Protein AF-A0A292S6M0-F1 (afdb_monomer_lite)

Structure (mmCIF, N/CA/C/O backbone):
data_AF-A0A292S6M0-F1
#
_entry.id   AF-A0A292S6M0-F1
#
loop_
_atom_site.group_PDB
_atom_site.id
_atom_site.type_symbol
_atom_site.label_atom_id
_atom_site.label_alt_id
_atom_site.label_comp_id
_atom_site.label_asym_id
_atom_site.label_entity_id
_atom_site.label_seq_id
_atom_site.pdbx_PDB_ins_code
_atom_site.Cartn_x
_atom_site.Cartn_y
_atom_site.Cartn_z
_atom_site.occupancy
_atom_site.B_iso_or_equiv
_atom_site.auth_seq_id
_atom_site.auth_comp_id
_atom_site.auth_asym_id
_atom_site.auth_atom_id
_atom_site.pdbx_PDB_model_num
ATOM 1 N N . MET A 1 1 ? 44.153 7.537 -22.970 1.00 37.53 1 MET A N 1
ATOM 2 C CA . MET A 1 1 ? 43.551 6.230 -22.637 1.00 37.53 1 MET A CA 1
ATOM 3 C C . MET A 1 1 ? 42.658 6.440 -21.427 1.00 37.53 1 MET A C 1
ATOM 5 O O . MET A 1 1 ? 43.176 6.606 -20.331 1.00 37.53 1 MET A O 1
ATOM 9 N N . ALA A 1 2 ? 41.350 6.588 -21.644 1.00 39.50 2 ALA A N 1
ATOM 10 C CA . ALA A 1 2 ? 40.391 6.765 -20.560 1.00 39.50 2 ALA A CA 1
ATOM 11 C C . ALA A 1 2 ? 40.051 5.392 -19.971 1.00 39.50 2 ALA A C 1
ATOM 13 O O . ALA A 1 2 ? 39.704 4.461 -20.693 1.00 39.50 2 ALA A O 1
ATOM 14 N N . ASN A 1 3 ? 40.217 5.288 -18.658 1.00 38.56 3 ASN A N 1
ATOM 15 C CA . ASN A 1 3 ? 39.941 4.119 -17.842 1.00 38.56 3 ASN A CA 1
ATOM 16 C C . ASN A 1 3 ? 38.41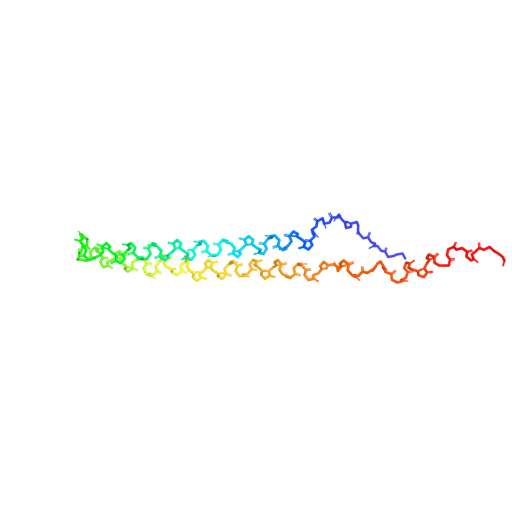8 3.916 -17.756 1.00 38.56 3 ASN A C 1
ATOM 18 O O . ASN A 1 3 ? 37.776 4.442 -16.851 1.00 38.56 3 ASN A O 1
ATOM 22 N N . MET A 1 4 ? 37.823 3.211 -18.722 1.00 50.22 4 MET A N 1
ATOM 23 C CA . MET A 1 4 ? 36.452 2.718 -18.587 1.00 50.22 4 MET A CA 1
ATOM 24 C C . MET A 1 4 ? 36.494 1.518 -17.643 1.00 50.22 4 MET A C 1
ATOM 26 O O . MET A 1 4 ? 36.749 0.389 -18.060 1.00 50.22 4 MET A O 1
ATOM 30 N N . GLY A 1 5 ? 36.319 1.784 -16.346 1.00 40.66 5 GLY A N 1
ATOM 31 C CA . GLY A 1 5 ? 36.069 0.734 -15.368 1.00 40.66 5 GLY A CA 1
ATOM 32 C C . GLY A 1 5 ? 34.917 -0.133 -15.865 1.00 40.66 5 GLY A C 1
ATOM 33 O O . GLY A 1 5 ? 33.896 0.401 -16.288 1.00 40.66 5 GLY A O 1
ATOM 34 N N . SER A 1 6 ? 35.125 -1.449 -15.867 1.00 51.97 6 SER A N 1
ATOM 35 C CA . SER A 1 6 ? 34.139 -2.456 -16.257 1.00 51.97 6 SER A CA 1
ATOM 36 C C . SER A 1 6 ? 32.826 -2.217 -15.509 1.00 51.97 6 SER A C 1
ATOM 38 O O . SER A 1 6 ? 32.671 -2.603 -14.349 1.00 51.97 6 SER A O 1
ATOM 40 N N . THR A 1 7 ? 31.888 -1.527 -16.151 1.00 49.25 7 THR A N 1
ATOM 41 C CA . THR A 1 7 ? 30.514 -1.412 -15.691 1.00 49.25 7 THR A CA 1
ATOM 42 C C . THR A 1 7 ? 29.867 -2.758 -15.956 1.00 49.25 7 THR A C 1
ATOM 44 O O . THR A 1 7 ? 29.435 -3.053 -17.069 1.00 49.25 7 THR A O 1
ATOM 47 N N . GLY A 1 8 ? 29.839 -3.611 -14.927 1.00 45.56 8 GLY A N 1
ATOM 48 C CA . GLY A 1 8 ? 28.988 -4.796 -14.931 1.00 45.56 8 GLY A CA 1
ATOM 49 C C . GLY A 1 8 ? 27.592 -4.374 -15.378 1.00 45.56 8 GLY A C 1
ATOM 50 O O . GLY A 1 8 ? 27.027 -3.434 -14.820 1.00 45.56 8 GLY A O 1
ATOM 51 N N . THR A 1 9 ? 27.094 -4.980 -16.452 1.00 51.94 9 THR A N 1
ATOM 52 C CA . THR A 1 9 ? 25.879 -4.541 -17.135 1.00 51.94 9 THR A CA 1
ATOM 53 C C . THR A 1 9 ? 24.704 -4.581 -16.161 1.00 51.94 9 THR A C 1
ATOM 55 O O . THR A 1 9 ? 24.208 -5.648 -15.800 1.00 51.94 9 THR A O 1
ATOM 58 N N . VAL A 1 10 ? 24.269 -3.412 -15.695 1.00 55.12 10 VAL A N 1
ATOM 59 C CA . VAL A 1 10 ? 23.028 -3.277 -14.937 1.00 55.12 10 VAL A CA 1
ATOM 60 C C . VAL A 1 10 ? 21.894 -3.413 -15.951 1.00 55.12 10 VAL A C 1
ATOM 62 O O . VAL A 1 10 ? 21.567 -2.464 -16.655 1.00 55.12 10 VAL A O 1
ATOM 65 N N . ASN A 1 11 ? 21.315 -4.612 -16.060 1.00 67.62 11 ASN A N 1
ATOM 66 C CA . ASN A 1 11 ? 20.190 -4.914 -16.956 1.00 67.62 11 ASN A CA 1
ATOM 67 C C . ASN A 1 11 ? 18.859 -4.356 -16.407 1.00 67.62 11 ASN A C 1
ATOM 69 O O . ASN A 1 11 ? 17.881 -5.090 -16.288 1.00 67.62 11 ASN A O 1
ATOM 73 N N . ILE A 1 12 ? 18.817 -3.082 -16.009 1.00 74.12 12 ILE A N 1
ATOM 74 C CA . ILE A 1 12 ? 17.576 -2.414 -15.601 1.00 74.12 12 ILE A CA 1
ATOM 75 C C . ILE A 1 12 ? 17.046 -1.638 -16.802 1.00 74.12 12 ILE A C 1
ATOM 77 O O . ILE A 1 12 ? 17.718 -0.753 -17.326 1.00 74.12 12 ILE A O 1
ATOM 81 N N . THR A 1 13 ? 15.833 -1.973 -17.237 1.00 84.44 13 THR A N 1
ATOM 82 C CA . THR A 1 13 ? 15.162 -1.311 -18.363 1.00 84.44 13 THR A CA 1
ATOM 83 C C . THR A 1 13 ? 14.104 -0.325 -17.874 1.00 84.44 13 THR A C 1
ATOM 85 O O . THR A 1 13 ? 13.606 -0.429 -16.749 1.00 84.44 13 THR A O 1
ATOM 88 N N . LYS A 1 14 ? 13.693 0.610 -18.742 1.00 83.94 14 LYS A N 1
ATOM 89 C CA . LYS A 1 14 ? 12.550 1.491 -18.458 1.00 83.94 14 LYS A CA 1
ATOM 90 C C . LYS A 1 14 ? 11.274 0.706 -18.164 1.00 83.94 14 LYS A C 1
ATOM 92 O O . LYS A 1 14 ? 10.584 1.029 -17.205 1.00 83.94 14 LYS A O 1
ATOM 97 N N . ALA A 1 15 ? 11.027 -0.368 -18.917 1.00 86.56 15 ALA A N 1
ATOM 98 C CA . ALA A 1 15 ? 9.879 -1.247 -18.713 1.00 86.56 15 ALA A CA 1
ATOM 99 C C . ALA A 1 15 ? 9.870 -1.898 -17.317 1.00 86.56 15 ALA A C 1
ATOM 101 O O . ALA A 1 15 ? 8.813 -2.029 -16.705 1.00 86.56 15 ALA A O 1
ATOM 102 N N . MET A 1 16 ? 11.040 -2.265 -16.777 1.00 88.12 16 MET A N 1
ATOM 103 C CA . MET A 1 16 ? 11.143 -2.785 -15.408 1.00 88.12 16 MET A CA 1
ATOM 104 C C . MET A 1 16 ? 10.812 -1.718 -14.358 1.00 88.12 16 MET A C 1
ATOM 106 O O . MET A 1 16 ? 10.164 -2.032 -13.363 1.00 88.12 16 MET A O 1
ATOM 110 N N . MET A 1 17 ? 11.219 -0.462 -14.576 1.00 92.12 17 MET A N 1
ATOM 111 C CA . MET A 1 17 ? 10.851 0.645 -13.682 1.00 92.12 17 MET A CA 1
ATOM 112 C C . MET A 1 17 ? 9.363 0.983 -13.775 1.00 92.12 17 MET A C 1
ATOM 114 O O . MET A 1 17 ? 8.741 1.211 -12.744 1.00 92.12 17 MET A O 1
ATOM 118 N N . ASP A 1 18 ? 8.771 0.936 -14.969 1.00 91.50 18 ASP A N 1
ATOM 119 C CA . ASP A 1 18 ? 7.325 1.105 -15.153 1.00 91.50 18 ASP A CA 1
ATOM 120 C C . ASP A 1 18 ? 6.521 0.013 -14.446 1.00 91.50 18 ASP A C 1
ATOM 122 O O . ASP A 1 18 ? 5.546 0.308 -13.755 1.00 91.50 18 ASP A O 1
ATOM 126 N N . ALA A 1 19 ? 6.964 -1.242 -14.549 1.00 93.50 19 ALA A N 1
ATOM 127 C CA . ALA A 1 19 ? 6.359 -2.346 -13.815 1.00 93.50 19 ALA A CA 1
ATOM 128 C C . ALA A 1 19 ? 6.472 -2.153 -12.292 1.00 93.50 19 ALA A C 1
ATOM 130 O O . ALA A 1 19 ? 5.504 -2.396 -11.574 1.00 93.50 19 ALA A O 1
ATOM 131 N N . ALA A 1 20 ? 7.623 -1.680 -11.800 1.00 94.19 20 ALA A N 1
ATOM 132 C CA . ALA A 1 20 ? 7.823 -1.393 -10.381 1.00 94.19 20 ALA A CA 1
ATOM 133 C C . ALA A 1 20 ? 6.928 -0.243 -9.890 1.00 94.19 20 ALA A C 1
ATOM 135 O O . ALA A 1 20 ? 6.274 -0.384 -8.861 1.00 94.19 20 ALA A O 1
ATOM 136 N N . ILE A 1 21 ? 6.836 0.857 -10.645 1.00 96.44 21 ILE A N 1
ATOM 137 C CA . ILE A 1 21 ? 5.947 1.989 -10.340 1.00 96.44 21 ILE A CA 1
ATOM 138 C C . ILE A 1 21 ? 4.491 1.520 -10.282 1.00 96.44 21 ILE A C 1
ATOM 140 O O . ILE A 1 21 ? 3.788 1.825 -9.320 1.00 96.44 21 ILE A O 1
ATOM 144 N N . LYS A 1 22 ? 4.054 0.722 -11.265 1.00 96.31 22 LYS A N 1
ATOM 145 C CA . LYS A 1 22 ? 2.703 0.155 -11.273 1.00 96.31 22 LYS A CA 1
ATOM 146 C C . LYS A 1 22 ? 2.451 -0.730 -10.048 1.00 96.31 22 LYS A C 1
ATOM 148 O O . LYS A 1 22 ? 1.384 -0.647 -9.453 1.00 96.31 22 LYS A O 1
ATOM 153 N N . ALA A 1 23 ? 3.417 -1.562 -9.659 1.00 96.56 23 ALA A N 1
ATOM 154 C CA . ALA A 1 23 ? 3.281 -2.412 -8.479 1.00 96.56 23 ALA A CA 1
ATOM 155 C C . ALA A 1 23 ? 3.136 -1.592 -7.185 1.00 96.56 23 ALA A C 1
ATOM 157 O O . ALA A 1 23 ? 2.359 -1.974 -6.311 1.00 96.56 23 ALA A O 1
ATOM 158 N N . VAL A 1 24 ? 3.839 -0.457 -7.074 1.00 95.38 24 VAL A N 1
ATOM 159 C CA . VAL A 1 24 ? 3.673 0.480 -5.952 1.00 95.38 24 VAL A CA 1
ATOM 160 C C . VAL A 1 24 ? 2.260 1.070 -5.935 1.00 95.38 24 VAL A C 1
ATOM 162 O O . VAL A 1 24 ? 1.614 1.040 -4.888 1.00 95.38 24 VAL A O 1
ATOM 165 N N . ASP A 1 25 ? 1.756 1.527 -7.084 1.00 94.50 25 ASP A N 1
ATOM 166 C CA . ASP A 1 25 ? 0.404 2.095 -7.205 1.00 94.50 25 ASP A CA 1
ATOM 167 C C . ASP A 1 25 ? -0.690 1.070 -6.866 1.00 94.50 25 ASP A C 1
ATOM 169 O O . ASP A 1 25 ? -1.619 1.365 -6.107 1.00 94.50 25 ASP A O 1
ATOM 173 N N . ASP A 1 26 ? -0.558 -0.159 -7.378 1.00 95.56 26 ASP A N 1
ATOM 174 C CA . ASP A 1 26 ? -1.483 -1.257 -7.091 1.00 95.56 26 ASP A CA 1
ATOM 175 C C . ASP A 1 26 ? -1.502 -1.576 -5.581 1.00 95.56 26 ASP A C 1
ATOM 177 O O . ASP A 1 26 ? -2.572 -1.751 -4.992 1.00 95.56 26 ASP A O 1
ATOM 181 N N . TYR A 1 27 ? -0.329 -1.625 -4.936 1.00 92.69 27 TYR A N 1
ATOM 182 C CA . TYR A 1 27 ? -0.214 -1.899 -3.501 1.00 92.69 27 TYR A CA 1
ATOM 183 C C . TYR A 1 27 ? -0.826 -0.777 -2.653 1.00 92.69 27 TYR A C 1
ATOM 185 O O . TYR A 1 27 ? -1.581 -1.050 -1.718 1.00 92.69 27 TYR A O 1
ATOM 193 N N . GLN A 1 28 ? -0.558 0.485 -2.999 1.00 91.44 28 GLN A N 1
ATOM 194 C CA . GLN A 1 28 ? -1.134 1.642 -2.313 1.00 91.44 28 GLN A CA 1
ATOM 195 C C . GLN A 1 28 ? -2.666 1.623 -2.384 1.00 91.44 28 GLN A C 1
ATOM 197 O O . GLN A 1 28 ? -3.332 1.784 -1.361 1.00 91.44 28 GLN A O 1
ATOM 202 N N . SER A 1 29 ? -3.229 1.334 -3.563 1.00 91.75 29 SER A N 1
ATOM 203 C CA . SER A 1 29 ? -4.679 1.224 -3.749 1.00 91.75 29 SER A CA 1
ATOM 204 C C . SER A 1 29 ? -5.302 0.120 -2.887 1.00 91.75 29 SER A C 1
ATOM 206 O O . SER A 1 29 ? -6.325 0.357 -2.240 1.00 91.75 29 SER A O 1
ATOM 208 N N . GLN A 1 30 ? -4.675 -1.061 -2.825 1.00 91.56 30 GLN A N 1
ATOM 209 C CA . GLN A 1 30 ? -5.157 -2.172 -1.997 1.00 91.56 30 GLN A CA 1
ATOM 210 C C . GLN A 1 30 ? -5.147 -1.824 -0.507 1.00 91.56 30 GLN A C 1
ATOM 212 O O . GLN A 1 30 ? -6.138 -2.050 0.186 1.00 91.56 30 GLN A O 1
ATOM 217 N N . VAL A 1 31 ? -4.055 -1.234 -0.016 1.00 87.69 31 VAL A N 1
ATOM 218 C CA . VAL A 1 31 ? -3.931 -0.833 1.392 1.00 87.69 31 VAL A CA 1
ATOM 219 C C . VAL A 1 31 ? -4.978 0.216 1.766 1.00 87.69 31 VAL A C 1
ATOM 221 O O . VAL A 1 31 ? -5.599 0.102 2.821 1.00 87.69 31 VAL A O 1
ATOM 224 N N . THR A 1 32 ? -5.232 1.211 0.911 1.00 86.75 32 THR A N 1
ATOM 225 C CA . THR A 1 32 ? -6.288 2.207 1.157 1.00 86.75 32 THR A CA 1
ATOM 226 C C . THR A 1 32 ? -7.675 1.565 1.250 1.00 86.75 32 THR A C 1
ATOM 228 O O . THR A 1 32 ? -8.458 1.937 2.128 1.00 86.75 32 THR A O 1
ATOM 231 N N . GLY A 1 33 ? -7.971 0.585 0.388 1.00 89.19 33 GLY A N 1
ATOM 232 C CA . GLY A 1 33 ? -9.223 -0.173 0.440 1.00 89.19 33 GLY A CA 1
ATOM 233 C C . GLY A 1 33 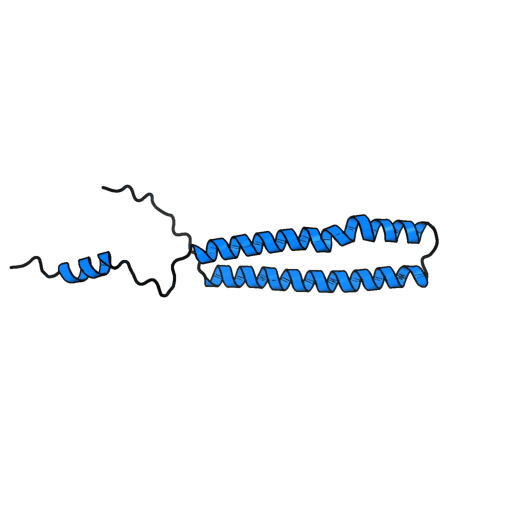? -9.376 -0.946 1.750 1.00 89.19 33 GLY A C 1
ATOM 234 O O . GLY A 1 33 ? -10.341 -0.729 2.481 1.00 89.19 33 GLY A O 1
ATOM 235 N N . ILE A 1 34 ? -8.372 -1.756 2.102 1.00 88.94 34 ILE A N 1
ATOM 236 C CA . ILE A 1 34 ? -8.357 -2.555 3.340 1.00 88.94 34 ILE A CA 1
ATOM 237 C C . ILE A 1 34 ? -8.473 -1.662 4.583 1.00 88.94 34 ILE A C 1
ATOM 239 O O . ILE A 1 34 ? -9.209 -1.984 5.513 1.00 88.94 34 ILE A O 1
ATOM 243 N N . ASN A 1 35 ? -7.782 -0.519 4.609 1.00 87.56 35 ASN A N 1
ATOM 244 C CA . ASN A 1 35 ? -7.870 0.419 5.730 1.00 87.56 35 ASN A CA 1
ATOM 245 C C . ASN A 1 35 ? -9.276 1.004 5.883 1.00 87.56 35 ASN A C 1
ATOM 247 O O . ASN A 1 35 ? -9.737 1.177 7.008 1.00 87.56 35 ASN A O 1
ATOM 251 N N . SER A 1 36 ? -9.956 1.286 4.769 1.00 87.88 36 SER A N 1
ATOM 252 C CA . SER A 1 36 ? -11.327 1.804 4.785 1.00 87.88 36 SER A CA 1
ATOM 253 C C . SER A 1 36 ? -12.315 0.756 5.309 1.00 87.88 36 SER A C 1
ATOM 255 O O . SER A 1 36 ? -13.184 1.080 6.117 1.00 87.88 36 SER A O 1
ATOM 257 N N . GLU A 1 37 ? -12.153 -0.509 4.906 1.00 89.94 37 GLU A N 1
ATOM 258 C CA . GLU A 1 37 ? -12.938 -1.634 5.433 1.00 89.94 37 GLU A CA 1
ATOM 259 C C . GLU A 1 37 ? -12.708 -1.822 6.936 1.00 89.94 37 GLU A C 1
ATOM 261 O O . GLU A 1 37 ? -13.664 -1.880 7.710 1.00 89.94 37 GLU A O 1
ATOM 266 N N . LEU A 1 38 ? -11.442 -1.834 7.368 1.00 87.25 38 LEU A N 1
ATOM 267 C CA . LEU A 1 38 ? -11.086 -1.949 8.779 1.00 87.25 38 LEU A CA 1
ATOM 268 C C . LEU A 1 38 ? -11.683 -0.803 9.600 1.00 87.25 38 LEU A C 1
ATOM 270 O O . LEU A 1 38 ? -12.261 -1.051 10.653 1.00 87.25 38 LEU A O 1
ATOM 274 N N . GLN A 1 39 ? -11.580 0.438 9.122 1.00 87.00 39 GLN A N 1
ATOM 275 C CA . GLN A 1 39 ? -12.163 1.589 9.807 1.00 87.00 39 GLN A CA 1
ATOM 276 C C . GLN A 1 39 ? -13.685 1.442 9.956 1.00 87.00 39 GLN A C 1
ATOM 278 O O . GLN A 1 39 ? -14.214 1.663 11.044 1.00 87.00 39 GLN A O 1
ATOM 283 N N . SER A 1 40 ? -14.375 0.997 8.901 1.00 88.25 40 SER A N 1
ATOM 284 C CA . SER A 1 40 ? -15.819 0.749 8.939 1.00 88.25 40 SER A CA 1
ATOM 285 C C . SER A 1 40 ? -16.204 -0.319 9.970 1.00 88.25 40 SER A C 1
ATOM 287 O O . SER A 1 40 ? -17.192 -0.150 10.685 1.00 88.25 40 SER A O 1
ATOM 289 N N . GLU A 1 41 ? -15.437 -1.407 10.078 1.00 87.12 41 GLU A N 1
ATOM 290 C CA . GLU A 1 41 ? -15.686 -2.460 11.075 1.00 87.12 41 GLU A CA 1
ATOM 291 C C . GLU A 1 41 ? -15.454 -1.966 12.510 1.00 87.12 41 GLU A C 1
ATOM 293 O O . GLU A 1 41 ? -16.250 -2.237 13.411 1.00 87.12 41 GLU A O 1
ATOM 298 N N . ILE A 1 42 ? -14.394 -1.183 12.734 1.00 84.88 42 ILE A N 1
ATOM 299 C CA . ILE A 1 42 ? -14.097 -0.579 14.043 1.00 84.88 42 ILE A CA 1
ATOM 300 C C . ILE A 1 42 ? -15.218 0.378 14.463 1.00 84.88 42 ILE A C 1
ATOM 302 O O . ILE A 1 42 ? -15.698 0.308 15.599 1.00 84.88 42 ILE A O 1
ATOM 306 N N . ASP A 1 43 ? -15.674 1.230 13.545 1.00 82.75 43 ASP A N 1
ATOM 307 C CA . ASP A 1 43 ? -16.777 2.156 13.794 1.00 82.75 4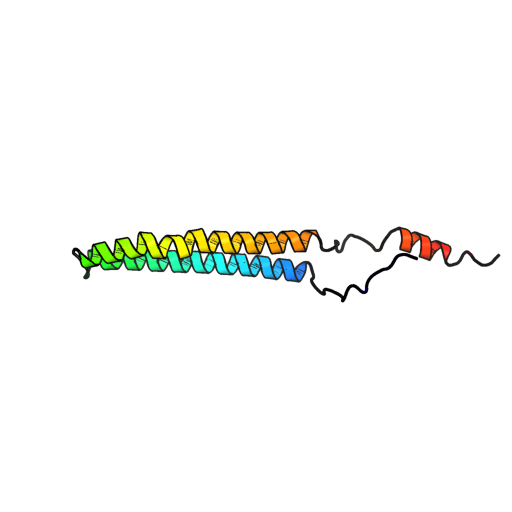3 ASP A CA 1
ATOM 308 C C . ASP A 1 43 ? -18.118 1.416 13.995 1.00 82.75 43 ASP A C 1
ATOM 310 O O . ASP A 1 43 ? -18.977 1.900 14.733 1.00 82.75 43 ASP A O 1
ATOM 314 N N . GLY A 1 44 ? -18.293 0.220 13.415 1.00 82.56 44 GLY A N 1
ATOM 315 C CA . GLY A 1 44 ? -19.471 -0.646 13.591 1.00 82.56 44 GLY A CA 1
ATOM 316 C C . GLY A 1 44 ? -19.479 -1.511 14.867 1.00 82.56 44 GLY A C 1
ATOM 317 O O . GLY A 1 44 ? -20.549 -1.884 15.367 1.00 82.56 44 GLY A O 1
ATOM 318 N N . LEU A 1 45 ? -18.309 -1.806 15.442 1.00 77.44 45 LEU A N 1
ATOM 319 C CA . LEU A 1 45 ? -18.160 -2.583 16.684 1.00 77.44 45 LEU A CA 1
ATOM 320 C C . LEU A 1 45 ? -18.595 -1.802 17.936 1.00 77.44 45 LEU A C 1
ATOM 322 O O . LEU A 1 45 ? -19.206 -2.364 18.851 1.00 77.44 45 LEU A O 1
ATOM 326 N N . ILE A 1 46 ? -18.290 -0.505 17.973 1.00 68.81 46 ILE A N 1
ATOM 327 C CA . ILE A 1 46 ? -18.447 0.373 19.148 1.00 68.81 46 ILE A CA 1
ATOM 328 C C . ILE A 1 46 ? -19.913 0.750 19.487 1.00 68.81 46 ILE A C 1
ATOM 330 O O . ILE A 1 46 ? -20.207 1.025 20.653 1.00 68.81 46 ILE A O 1
ATOM 334 N N . PRO A 1 47 ? -20.874 0.719 18.544 1.00 63.41 47 PRO A N 1
ATOM 335 C CA . PRO A 1 47 ? -22.290 0.951 18.845 1.00 63.41 47 PRO A CA 1
ATOM 336 C C . PRO A 1 47 ? -23.115 -0.303 19.180 1.00 63.41 47 PRO A C 1
ATOM 338 O O . PRO A 1 47 ? -24.203 -0.158 19.735 1.00 63.41 47 PRO A O 1
ATOM 341 N N . SER A 1 48 ? -22.672 -1.517 18.820 1.00 62.75 48 SER A N 1
ATOM 342 C CA . SER A 1 48 ? -23.566 -2.694 18.780 1.00 62.75 48 SER A CA 1
ATOM 343 C C . SER A 1 48 ? -23.420 -3.656 19.965 1.00 62.75 48 SER A C 1
ATOM 345 O O . SER A 1 48 ? -24.427 -4.094 20.518 1.00 62.75 48 SER A O 1
ATOM 347 N N . SER A 1 49 ? -22.186 -3.987 20.365 1.00 69.94 49 SER A N 1
ATOM 348 C CA . SER A 1 49 ? -21.920 -5.042 21.369 1.00 69.94 49 SER A CA 1
ATOM 349 C C . SER A 1 49 ? -20.738 -4.747 22.297 1.00 69.94 49 SER A C 1
ATOM 351 O O . SER A 1 49 ? -20.593 -5.390 23.337 1.00 69.94 49 SER A O 1
ATOM 353 N N . PHE A 1 50 ? -19.887 -3.785 21.936 1.00 76.94 50 PHE A N 1
ATOM 354 C CA . PHE A 1 50 ? -18.684 -3.423 22.675 1.00 76.94 50 PHE A CA 1
ATOM 355 C C . PHE A 1 50 ? -18.742 -1.939 23.042 1.00 76.94 50 PHE A C 1
ATOM 357 O O . PHE A 1 50 ? -18.630 -1.081 22.178 1.00 76.94 50 PHE A O 1
ATOM 364 N N . SER A 1 51 ? -18.948 -1.623 24.321 1.00 80.19 51 SER A N 1
ATOM 365 C CA . SER A 1 51 ? -19.135 -0.243 24.785 1.00 80.19 51 SER A CA 1
ATOM 366 C 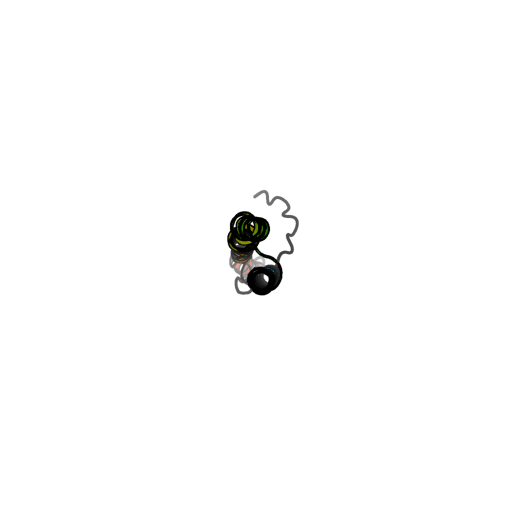C . SER A 1 51 ? -18.462 0.015 26.138 1.00 80.19 51 SER A C 1
ATOM 368 O O . SER A 1 51 ? -17.966 -0.898 26.803 1.00 80.19 51 SER A O 1
ATOM 370 N N . GLY A 1 52 ? -18.400 1.286 26.543 1.00 83.06 52 GLY A N 1
ATOM 371 C CA . GLY A 1 52 ? -17.763 1.714 27.790 1.00 83.06 52 GLY A CA 1
ATOM 372 C C . GLY A 1 52 ? -16.265 1.999 27.651 1.00 83.06 52 GLY A C 1
ATOM 373 O O . GLY A 1 52 ? -15.733 2.159 26.554 1.00 83.06 52 GLY A O 1
ATOM 374 N N . ALA A 1 53 ? -15.566 2.100 28.784 1.00 88.12 53 ALA A N 1
ATOM 375 C CA . ALA A 1 53 ? -14.180 2.576 28.824 1.00 88.12 53 ALA A CA 1
ATOM 376 C C . ALA A 1 53 ? -13.207 1.723 27.987 1.00 88.12 53 ALA A C 1
ATOM 378 O O . ALA A 1 53 ? -12.293 2.270 27.374 1.00 88.12 53 ALA A O 1
ATOM 379 N N . ALA A 1 54 ? -13.424 0.405 27.916 1.00 84.25 54 ALA A N 1
ATOM 380 C CA . ALA A 1 54 ? -12.608 -0.494 27.102 1.00 84.25 54 ALA A CA 1
ATOM 381 C C . ALA A 1 54 ? -12.764 -0.221 25.596 1.00 84.25 54 ALA A C 1
ATOM 383 O O . ALA A 1 54 ? -11.764 -0.165 24.883 1.00 84.25 54 ALA A O 1
ATOM 384 N N . ALA A 1 55 ? -13.993 0.021 25.125 1.00 85.88 55 ALA A N 1
ATOM 385 C CA . ALA A 1 55 ? -14.261 0.371 23.730 1.00 85.88 55 ALA A CA 1
ATOM 386 C C . ALA A 1 55 ? -13.639 1.712 23.340 1.00 85.88 55 ALA A C 1
ATOM 388 O O . ALA A 1 55 ? -12.988 1.820 22.301 1.00 85.88 55 ALA A O 1
ATOM 389 N N . ASN A 1 56 ? -13.738 2.701 24.227 1.00 86.25 56 ASN A N 1
ATOM 390 C CA . ASN A 1 56 ? -13.103 3.999 24.026 1.00 86.25 56 ASN A CA 1
ATOM 391 C C . ASN A 1 56 ? -11.570 3.889 23.990 1.00 86.25 56 ASN A C 1
ATOM 393 O O . ASN A 1 56 ? -10.931 4.514 23.148 1.00 86.25 56 ASN A O 1
ATOM 397 N N . GLY A 1 57 ? -10.976 3.076 24.873 1.00 89.44 57 GLY A N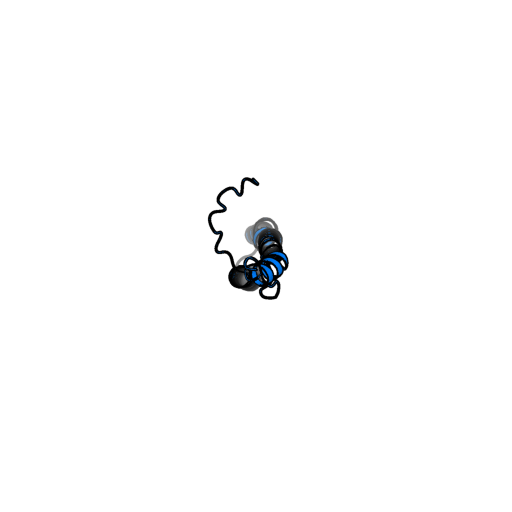 1
ATOM 398 C CA . GLY A 1 57 ? -9.532 2.830 24.887 1.00 89.44 57 GLY A CA 1
ATOM 399 C C . GLY A 1 57 ? -9.041 2.127 23.621 1.00 89.44 57 GLY A C 1
ATOM 400 O O . GLY A 1 57 ? -8.013 2.507 23.066 1.00 89.44 57 GLY A O 1
ATOM 401 N N . PHE A 1 58 ? -9.803 1.152 23.124 1.00 89.12 58 PHE A N 1
ATOM 402 C CA . PHE A 1 58 ? -9.509 0.480 21.862 1.00 89.12 58 PHE A CA 1
ATOM 403 C C . PHE A 1 58 ? -9.594 1.431 20.661 1.00 89.12 58 PHE A C 1
ATOM 405 O O . PHE A 1 58 ? -8.662 1.466 19.860 1.00 89.12 58 PHE A O 1
ATOM 412 N N . LYS A 1 59 ? -10.649 2.256 20.569 1.00 87.38 59 LYS A N 1
ATOM 413 C CA . LYS A 1 59 ? -10.758 3.293 19.530 1.00 87.38 59 LYS A CA 1
ATOM 414 C C . LYS A 1 59 ? -9.587 4.264 19.579 1.00 87.38 59 LYS A C 1
ATOM 416 O O . LYS A 1 59 ? -8.963 4.519 18.557 1.00 87.38 59 LYS A O 1
ATOM 421 N N . ALA A 1 60 ? -9.246 4.749 20.771 1.00 90.31 60 ALA A N 1
ATOM 422 C CA . ALA A 1 60 ? -8.112 5.645 20.947 1.00 90.31 60 ALA A CA 1
ATOM 423 C C . ALA A 1 60 ? -6.798 4.989 20.497 1.00 90.31 60 ALA A C 1
ATOM 425 O O . ALA A 1 60 ? -6.009 5.624 19.800 1.00 90.31 60 ALA A O 1
ATOM 426 N N . PHE A 1 61 ? -6.565 3.718 20.839 1.00 90.44 61 PHE A N 1
ATOM 427 C CA . PHE A 1 61 ? -5.406 2.971 20.348 1.00 90.44 61 PHE A CA 1
ATOM 428 C C . PHE A 1 61 ? -5.406 2.853 18.818 1.00 90.44 61 PHE A C 1
ATOM 430 O O . PHE A 1 61 ? -4.391 3.145 18.190 1.00 90.44 61 PHE A O 1
ATOM 437 N N . TYR A 1 62 ? -6.536 2.488 18.209 1.00 89.56 62 TYR A N 1
ATOM 438 C CA . TYR A 1 62 ? -6.658 2.386 16.756 1.00 89.56 62 TYR A CA 1
ATOM 439 C C . TYR A 1 62 ? -6.358 3.724 16.060 1.00 89.56 62 TYR A C 1
ATOM 441 O O . TYR A 1 62 ? -5.460 3.783 15.218 1.00 89.56 62 TYR A O 1
ATOM 449 N N . ASP A 1 63 ? -7.031 4.800 16.473 1.00 88.38 63 ASP A N 1
ATOM 450 C CA . ASP A 1 63 ? -6.916 6.130 15.864 1.00 88.38 63 ASP A CA 1
ATOM 451 C C . ASP A 1 63 ? -5.500 6.716 16.006 1.00 88.38 63 ASP A C 1
ATOM 453 O O . ASP A 1 63 ? -5.021 7.417 15.118 1.00 88.38 63 ASP A O 1
ATOM 457 N N . THR A 1 64 ? -4.812 6.435 17.119 1.00 91.25 64 THR A N 1
ATOM 458 C CA . THR A 1 64 ? -3.494 7.030 17.411 1.00 91.25 64 THR A CA 1
ATOM 459 C C . THR A 1 64 ? -2.317 6.177 16.960 1.00 91.25 64 THR A C 1
ATOM 461 O O . THR A 1 64 ? -1.272 6.717 16.604 1.00 91.25 64 THR A O 1
ATOM 464 N N . SER A 1 65 ? -2.456 4.852 17.008 1.00 88.19 65 SER A N 1
ATOM 465 C CA . SER A 1 65 ? -1.331 3.924 16.859 1.00 88.19 65 SER A CA 1
ATOM 466 C C . SER A 1 65 ? -1.416 3.093 15.587 1.00 88.19 65 SER A C 1
ATOM 468 O O . SER A 1 65 ? -0.377 2.719 15.049 1.00 88.19 65 SER A O 1
ATOM 470 N N . ILE A 1 66 ? -2.618 2.796 15.088 1.00 87.75 66 ILE A N 1
ATOM 471 C CA . ILE A 1 66 ? -2.789 1.961 13.895 1.00 87.75 66 ILE A CA 1
ATOM 472 C C . ILE A 1 66 ? -2.997 2.837 12.668 1.00 87.75 66 ILE A C 1
ATOM 474 O O . ILE A 1 66 ? -2.170 2.798 11.756 1.00 87.75 66 ILE A O 1
ATOM 478 N N . LEU A 1 67 ? -4.043 3.668 12.675 1.00 86.50 67 LEU A N 1
ATOM 479 C CA . LEU A 1 67 ? -4.482 4.429 11.507 1.00 86.50 67 LEU A CA 1
ATOM 480 C C . LEU A 1 67 ? -3.357 5.267 10.865 1.00 86.50 67 LEU A C 1
ATOM 482 O O . LEU A 1 67 ? -3.150 5.110 9.660 1.00 86.50 67 LEU A O 1
ATOM 486 N N . PRO A 1 68 ? -2.552 6.061 11.603 1.00 87.81 68 PRO A N 1
ATOM 487 C CA . PRO A 1 68 ? -1.502 6.888 10.995 1.00 87.81 68 PRO A CA 1
ATOM 488 C C . PRO A 1 68 ? -0.366 6.064 10.373 1.00 87.81 68 PRO A C 1
ATOM 490 O O . PRO A 1 68 ? 0.288 6.495 9.424 1.00 87.81 68 PRO A O 1
ATOM 493 N N . ASN A 1 69 ? -0.116 4.862 10.899 1.00 85.19 69 ASN A N 1
ATOM 494 C CA . ASN A 1 69 ? 0.946 3.996 10.399 1.00 85.19 69 ASN A CA 1
ATOM 495 C C . ASN A 1 69 ? 0.556 3.317 9.086 1.00 85.19 69 ASN A C 1
ATOM 497 O O . ASN A 1 69 ? 1.378 3.229 8.174 1.00 85.19 69 ASN A O 1
ATOM 501 N N . VAL A 1 70 ? -0.695 2.867 8.982 1.00 81.75 70 VAL A N 1
ATOM 502 C CA . VAL A 1 70 ? -1.202 2.180 7.787 1.00 81.75 70 VAL A CA 1
ATOM 503 C C . VAL A 1 70 ? -1.647 3.141 6.685 1.00 81.75 70 VAL A C 1
ATOM 505 O O . VAL A 1 70 ? -1.731 2.730 5.531 1.00 81.75 70 VAL A O 1
ATOM 508 N N . THR A 1 71 ? -1.909 4.408 7.020 1.00 83.56 71 THR A N 1
ATOM 509 C CA . THR A 1 71 ? -2.232 5.467 6.054 1.00 83.56 71 THR A CA 1
ATOM 510 C C . THR A 1 71 ? -0.988 6.291 5.732 1.00 83.56 71 THR A C 1
ATOM 512 O O . THR A 1 71 ? -0.282 5.977 4.775 1.00 83.56 71 THR A O 1
ATOM 515 N N . ASP A 1 72 ? -0.682 7.302 6.539 1.00 84.75 72 ASP A N 1
ATOM 516 C CA . ASP A 1 72 ? 0.319 8.324 6.241 1.00 84.75 72 ASP A CA 1
ATOM 517 C C . ASP A 1 72 ? 1.736 7.767 6.115 1.00 84.75 72 ASP A C 1
ATOM 519 O O . ASP A 1 72 ? 2.437 8.076 5.151 1.00 84.75 72 ASP A O 1
ATOM 523 N N . ASN A 1 73 ? 2.188 6.962 7.082 1.00 87.56 73 ASN A N 1
ATOM 524 C CA . ASN A 1 73 ? 3.579 6.498 7.093 1.00 87.56 73 ASN A CA 1
ATOM 525 C C . ASN A 1 73 ? 3.848 5.500 5.964 1.00 87.56 73 ASN A C 1
ATOM 527 O O . ASN A 1 73 ? 4.853 5.622 5.261 1.00 87.56 73 ASN A O 1
ATOM 531 N N . LEU A 1 74 ? 2.936 4.546 5.761 1.00 88.00 74 LEU A N 1
ATOM 532 C CA . LEU A 1 74 ? 3.035 3.591 4.664 1.00 88.00 74 LEU A CA 1
ATOM 533 C C . LEU A 1 74 ? 2.937 4.291 3.302 1.00 88.00 74 LEU A C 1
ATOM 535 O O . LEU A 1 74 ? 3.762 4.026 2.433 1.00 88.00 74 LEU A O 1
ATOM 539 N N . THR A 1 75 ? 2.013 5.243 3.144 1.00 88.00 75 THR A N 1
ATOM 540 C CA . THR A 1 75 ? 1.887 6.041 1.912 1.00 88.00 75 THR A CA 1
ATOM 541 C C . THR A 1 75 ? 3.170 6.810 1.606 1.00 88.00 75 THR A C 1
ATOM 543 O O . THR A 1 75 ? 3.717 6.660 0.520 1.00 88.00 75 THR A O 1
ATOM 546 N N . LYS A 1 76 ? 3.739 7.533 2.580 1.00 91.62 76 LYS A N 1
ATOM 547 C CA . LYS A 1 76 ? 5.004 8.271 2.393 1.00 91.62 76 LYS A CA 1
ATOM 548 C C . LYS A 1 76 ? 6.169 7.365 1.996 1.00 91.62 76 LYS A C 1
ATOM 550 O O . LYS A 1 76 ? 7.011 7.754 1.185 1.00 91.62 76 LYS A O 1
ATOM 555 N N . MET A 1 77 ? 6.239 6.165 2.573 1.00 93.31 77 MET A N 1
ATOM 556 C CA . MET A 1 77 ? 7.269 5.187 2.220 1.00 93.31 77 MET A CA 1
ATOM 557 C C . MET A 1 77 ? 7.107 4.705 0.771 1.00 93.31 77 MET A C 1
ATOM 559 O O . MET A 1 77 ? 8.096 4.616 0.043 1.00 93.31 77 MET A O 1
ATOM 563 N N . LEU A 1 78 ? 5.873 4.420 0.347 1.00 93.88 78 LEU A N 1
ATOM 564 C CA . LEU A 1 78 ? 5.558 3.994 -1.018 1.00 93.88 78 LEU A CA 1
ATOM 565 C C . LEU A 1 78 ? 5.822 5.111 -2.035 1.00 93.88 78 LEU A C 1
ATOM 567 O O . LEU A 1 78 ? 6.462 4.856 -3.053 1.00 93.88 78 LEU A O 1
ATOM 571 N N . ASP A 1 79 ? 5.438 6.348 -1.722 1.00 93.50 79 ASP A N 1
ATOM 572 C CA . ASP A 1 79 ? 5.731 7.524 -2.548 1.00 93.50 79 ASP A CA 1
ATOM 573 C C . ASP A 1 79 ? 7.245 7.704 -2.739 1.00 93.50 79 ASP A C 1
ATOM 575 O O . ASP A 1 79 ? 7.713 7.906 -3.860 1.00 93.50 79 ASP A O 1
ATOM 579 N N . SER A 1 80 ? 8.028 7.534 -1.667 1.00 96.38 80 SER A N 1
ATOM 580 C CA . SER A 1 80 ? 9.497 7.593 -1.731 1.00 96.38 80 SER A CA 1
ATOM 581 C C . SER A 1 80 ? 10.073 6.498 -2.638 1.00 96.38 80 SER A C 1
ATOM 583 O O . SER A 1 80 ? 10.983 6.747 -3.429 1.00 96.38 80 SER A O 1
ATOM 585 N N . LEU A 1 81 ? 9.533 5.275 -2.565 1.00 94.81 81 LEU A N 1
ATOM 586 C CA . LEU A 1 81 ? 9.942 4.174 -3.442 1.00 94.81 81 LEU A CA 1
ATOM 587 C C . LEU A 1 81 ? 9.600 4.469 -4.910 1.00 94.81 81 LEU A C 1
ATOM 589 O O . LEU A 1 81 ? 10.431 4.253 -5.795 1.00 94.81 81 LEU A O 1
ATOM 593 N N . LYS A 1 82 ? 8.409 5.017 -5.169 1.00 95.44 82 LYS A N 1
ATOM 594 C CA . LYS A 1 82 ? 7.979 5.444 -6.504 1.00 95.44 82 LYS A CA 1
ATOM 595 C C . LYS A 1 82 ? 8.882 6.544 -7.063 1.00 95.44 82 LYS A C 1
ATOM 597 O O . LYS A 1 82 ? 9.247 6.496 -8.238 1.00 95.44 82 LYS A O 1
ATOM 602 N N . GLU A 1 83 ? 9.284 7.509 -6.240 1.00 96.12 83 GLU A N 1
ATOM 603 C CA . GLU A 1 83 ? 10.219 8.571 -6.623 1.00 96.12 83 GLU A CA 1
ATOM 604 C C . GLU A 1 83 ? 11.603 8.017 -6.989 1.00 96.12 83 GLU A C 1
ATOM 606 O O . GLU A 1 83 ? 12.175 8.411 -8.010 1.00 96.12 83 GLU A O 1
ATOM 611 N N . ILE A 1 84 ? 12.113 7.043 -6.226 1.00 93.69 84 ILE A N 1
ATOM 612 C CA . ILE A 1 84 ? 13.360 6.336 -6.554 1.00 93.69 84 ILE A CA 1
ATOM 613 C C . ILE A 1 84 ? 13.236 5.638 -7.916 1.00 93.69 84 ILE A C 1
ATOM 615 O O . ILE A 1 84 ? 14.104 5.819 -8.773 1.00 93.69 84 ILE A O 1
ATOM 619 N N . CYS A 1 85 ? 12.151 4.894 -8.159 1.00 92.62 85 CYS A N 1
ATOM 620 C CA . CYS A 1 85 ? 11.922 4.228 -9.445 1.00 92.62 85 CYS A CA 1
ATOM 621 C C . CYS A 1 85 ? 11.837 5.226 -10.611 1.00 92.62 85 CYS A C 1
ATOM 623 O O . CYS A 1 85 ? 12.448 4.997 -11.656 1.00 92.62 85 CYS A O 1
ATOM 625 N N . ASN A 1 86 ? 11.143 6.354 -10.429 1.00 89.75 86 ASN A N 1
ATOM 626 C CA . ASN A 1 86 ? 11.078 7.426 -11.425 1.00 89.75 86 ASN A CA 1
ATOM 627 C C . ASN A 1 86 ? 12.458 8.037 -11.700 1.00 89.75 86 ASN A C 1
ATOM 629 O O . ASN A 1 86 ? 12.832 8.229 -12.857 1.00 89.75 86 ASN A O 1
ATOM 633 N N . THR A 1 87 ? 13.240 8.294 -10.652 1.00 90.25 87 THR A N 1
ATOM 634 C CA . THR A 1 87 ? 14.596 8.846 -10.765 1.00 90.25 87 THR A CA 1
ATOM 635 C C . THR A 1 87 ? 15.519 7.909 -11.535 1.00 90.25 87 THR A C 1
ATOM 637 O O . THR A 1 87 ? 16.224 8.352 -12.441 1.00 90.25 87 THR A O 1
ATOM 640 N N . ILE A 1 88 ? 15.475 6.607 -11.235 1.00 87.75 88 ILE A N 1
ATOM 641 C CA . ILE A 1 88 ? 16.233 5.591 -11.975 1.00 87.75 88 ILE A CA 1
ATOM 642 C C . ILE A 1 88 ? 15.765 5.546 -13.433 1.00 87.75 88 ILE A C 1
ATOM 644 O O . ILE A 1 88 ? 16.593 5.599 -14.339 1.00 87.75 88 ILE A O 1
ATOM 648 N N . LYS A 1 89 ? 14.449 5.526 -13.682 1.00 86.31 89 LYS A N 1
ATOM 649 C CA . LYS A 1 89 ? 13.877 5.512 -15.038 1.00 86.31 89 LYS A CA 1
ATOM 650 C C . LYS A 1 89 ? 14.363 6.686 -15.893 1.00 86.31 89 LYS A C 1
ATOM 652 O O . LYS A 1 89 ? 14.656 6.484 -17.071 1.00 86.31 89 LYS A O 1
ATOM 657 N N . MET A 1 90 ? 14.456 7.889 -15.318 1.00 82.31 90 MET A N 1
ATOM 658 C CA . MET A 1 90 ? 14.944 9.090 -16.013 1.00 82.31 90 MET A CA 1
ATOM 659 C C . MET A 1 90 ? 16.426 9.007 -16.399 1.00 82.31 90 MET A C 1
ATOM 661 O O . MET A 1 90 ? 16.823 9.620 -17.385 1.00 82.31 90 MET A O 1
ATOM 665 N N . GLN A 1 91 ? 17.239 8.260 -15.648 1.00 83.38 91 GLN A N 1
ATOM 666 C CA . GLN A 1 91 ? 18.668 8.089 -15.934 1.00 83.38 91 GLN A CA 1
ATOM 667 C C . GLN A 1 91 ? 18.948 7.004 -16.982 1.00 83.38 91 GLN A C 1
ATOM 669 O O . GLN A 1 91 ? 20.042 6.965 -17.541 1.00 83.38 91 GLN A O 1
ATOM 674 N N . ILE A 1 92 ? 17.979 6.128 -17.268 1.00 77.75 92 ILE A N 1
ATOM 675 C CA . ILE A 1 92 ? 18.107 5.132 -18.336 1.00 77.75 92 ILE A CA 1
ATOM 676 C C . ILE A 1 92 ? 17.9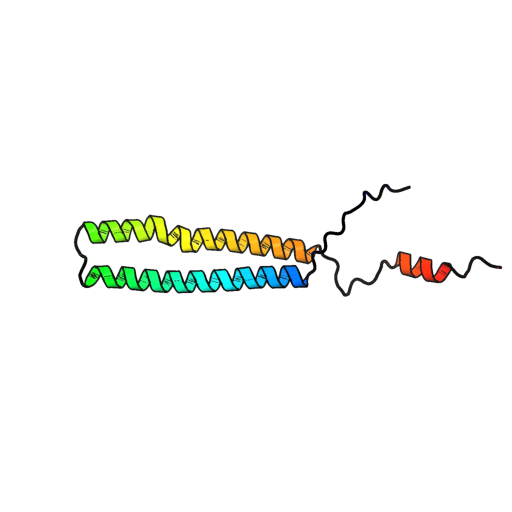70 5.862 -19.685 1.00 77.75 92 ILE A C 1
ATOM 678 O O . ILE A 1 92 ? 16.960 6.545 -19.889 1.00 77.75 92 ILE A O 1
ATOM 682 N N . PRO A 1 93 ? 18.922 5.717 -20.628 1.00 72.44 93 PRO A N 1
ATOM 683 C CA . PRO A 1 93 ? 18.823 6.302 -21.967 1.00 72.44 93 PRO A CA 1
ATOM 684 C C . PRO A 1 93 ? 17.503 5.956 -22.669 1.00 72.44 93 PRO A C 1
ATOM 686 O O . PRO A 1 93 ? 16.908 4.901 -22.434 1.00 72.44 93 PRO A O 1
ATOM 689 N N . GLY A 1 94 ? 16.963 6.899 -23.445 1.00 64.06 94 GLY A N 1
ATOM 690 C CA . GLY A 1 94 ? 15.768 6.697 -24.279 1.00 64.06 94 GLY A CA 1
ATOM 691 C C . GLY A 1 94 ? 15.969 5.595 -25.306 1.00 64.06 94 GLY A C 1
ATOM 692 O O . GLY A 1 94 ? 17.059 5.500 -25.853 1.00 64.06 94 GLY A O 1
ATOM 693 N N . ASP A 1 95 ? 14.909 4.853 -25.635 1.00 56.19 95 ASP A N 1
ATOM 694 C CA . ASP A 1 95 ? 14.896 4.041 -26.862 1.00 56.19 95 ASP A CA 1
ATOM 695 C C . ASP A 1 95 ? 15.094 4.939 -28.109 1.00 56.19 95 ASP A C 1
ATOM 697 O O . ASP A 1 95 ? 15.606 4.489 -29.130 1.00 56.19 95 ASP A O 1
ATOM 701 N N . ASP A 1 96 ? 14.773 6.236 -27.983 1.00 52.75 96 ASP A N 1
ATOM 702 C CA . ASP A 1 96 ? 14.959 7.284 -28.998 1.00 52.75 96 ASP A CA 1
ATOM 703 C C . ASP A 1 96 ? 16.343 7.959 -28.959 1.00 52.75 96 ASP A C 1
ATOM 705 O O . ASP A 1 96 ? 16.671 8.759 -29.838 1.00 52.75 96 ASP A O 1
ATOM 709 N N . GLN A 1 97 ? 17.168 7.681 -27.942 1.00 55.28 97 GLN A N 1
ATOM 710 C CA . GLN A 1 97 ? 18.559 8.125 -27.942 1.00 55.28 97 GLN A CA 1
ATOM 711 C C . GLN A 1 97 ? 19.352 7.128 -28.776 1.00 55.28 97 GLN A C 1
ATOM 713 O O . GLN A 1 97 ? 19.855 6.125 -28.274 1.00 55.28 97 GLN A O 1
ATOM 718 N N . GLY A 1 98 ? 19.393 7.394 -30.084 1.00 54.56 98 GLY A N 1
ATOM 719 C CA . GLY A 1 98 ? 20.240 6.666 -31.018 1.00 54.56 98 GLY A CA 1
ATOM 720 C C . GLY A 1 98 ? 21.674 6.544 -30.496 1.00 54.56 98 GLY A C 1
ATOM 721 O O . GLY A 1 98 ? 22.141 7.352 -29.692 1.00 54.56 98 GLY A O 1
ATOM 722 N N . VAL A 1 99 ? 22.365 5.496 -30.947 1.00 58.91 99 VAL A N 1
ATOM 723 C CA . VAL A 1 99 ? 23.797 5.295 -30.688 1.00 58.91 99 VAL A CA 1
ATOM 724 C C . VAL A 1 99 ? 24.569 6.588 -30.965 1.00 58.91 99 VAL A C 1
ATOM 726 O O . VAL A 1 99 ? 24.310 7.235 -31.974 1.00 58.91 99 VAL A O 1
ATOM 729 N N . ASP A 1 100 ? 25.499 6.922 -30.064 1.00 65.94 100 ASP A N 1
ATOM 730 C CA . ASP A 1 100 ? 26.363 8.113 -30.072 1.00 65.94 100 ASP A CA 1
ATOM 731 C C . ASP A 1 100 ? 26.701 8.612 -31.493 1.00 65.94 100 ASP A C 1
ATOM 733 O O . ASP A 1 100 ? 27.261 7.869 -32.304 1.00 65.94 100 ASP A O 1
ATOM 737 N N . ASP A 1 101 ? 26.398 9.880 -31.795 1.00 66.19 101 ASP A N 1
ATOM 738 C CA . ASP A 1 101 ? 26.680 10.510 -33.094 1.00 66.19 101 ASP A CA 1
ATOM 739 C C . ASP A 1 101 ? 28.162 10.381 -33.503 1.00 66.19 101 ASP A C 1
ATOM 741 O O . ASP A 1 101 ? 28.484 10.326 -34.695 1.00 66.19 101 ASP A O 1
ATOM 745 N N . GLN A 1 102 ? 29.081 10.278 -32.534 1.00 64.75 102 GLN A N 1
ATOM 746 C CA . GLN A 1 102 ? 30.502 10.026 -32.783 1.00 64.75 102 GLN A CA 1
ATOM 747 C C . GLN A 1 102 ? 30.765 8.608 -33.314 1.00 64.75 102 GLN A C 1
ATOM 749 O O . GLN A 1 102 ? 31.647 8.432 -34.158 1.00 64.75 102 GLN A O 1
ATOM 754 N N . LEU A 1 103 ? 29.984 7.604 -32.892 1.00 66.75 103 LEU A N 1
ATOM 755 C CA . LEU A 1 103 ? 29.995 6.267 -33.501 1.00 66.75 103 LEU A CA 1
ATOM 756 C C . LEU A 1 103 ? 29.462 6.323 -34.937 1.00 66.75 103 LEU A C 1
ATOM 758 O O . LEU A 1 103 ? 30.019 5.673 -35.822 1.00 66.75 103 LEU A O 1
ATOM 762 N N . GLY A 1 104 ? 28.436 7.142 -35.190 1.00 70.75 104 GLY A N 1
ATOM 763 C CA . GLY A 1 104 ? 27.939 7.418 -36.541 1.00 70.75 104 GLY A CA 1
ATOM 764 C C . GLY A 1 104 ? 29.027 7.981 -37.464 1.00 70.75 104 GLY A C 1
ATOM 765 O O . GLY A 1 104 ? 29.274 7.436 -38.542 1.00 70.75 104 GLY A O 1
ATOM 766 N N . GLN A 1 105 ? 29.743 9.014 -37.013 1.00 70.88 105 GLN A N 1
ATOM 767 C CA . GLN A 1 105 ? 30.867 9.610 -37.749 1.00 70.88 105 GLN A CA 1
ATOM 768 C C . GLN A 1 105 ? 32.035 8.627 -37.934 1.00 70.88 105 GLN A C 1
ATOM 770 O O . GLN A 1 105 ? 32.637 8.564 -39.007 1.00 70.88 105 GLN A O 1
ATOM 775 N N . GLY A 1 106 ? 32.347 7.825 -36.910 1.00 68.00 106 GLY A N 1
ATOM 776 C CA . GLY A 1 106 ? 33.374 6.785 -36.983 1.00 68.00 106 GLY A CA 1
ATOM 777 C C . GLY A 1 106 ? 33.059 5.728 -38.044 1.00 68.00 106 GLY A C 1
ATOM 778 O O . GLY A 1 106 ? 33.922 5.393 -38.856 1.00 68.00 106 GLY A O 1
ATOM 779 N N . ASN A 1 107 ? 31.810 5.263 -38.109 1.00 72.94 107 ASN A N 1
ATOM 780 C CA . ASN A 1 107 ? 31.364 4.276 -39.096 1.00 72.94 107 ASN A CA 1
ATOM 781 C C . ASN A 1 107 ? 31.385 4.820 -40.534 1.00 72.94 107 ASN A C 1
ATOM 783 O O . ASN A 1 107 ? 31.704 4.076 -41.459 1.00 72.94 107 ASN A O 1
ATOM 787 N N . GLN A 1 108 ? 31.113 6.114 -40.730 1.00 70.06 108 GLN A N 1
ATOM 788 C CA . GLN A 1 108 ? 31.225 6.767 -42.043 1.00 70.06 108 GLN A CA 1
ATOM 789 C C . GLN A 1 108 ? 32.680 6.879 -42.526 1.00 70.06 108 GLN A C 1
ATOM 791 O O . GLN A 1 108 ? 32.948 6.743 -43.718 1.00 70.06 108 GLN A O 1
ATOM 796 N N . ASN A 1 109 ? 33.625 7.080 -41.605 1.00 64.88 109 ASN A N 1
ATOM 797 C CA . ASN A 1 109 ? 35.041 7.284 -41.924 1.00 64.88 109 ASN A CA 1
ATOM 798 C C . ASN A 1 109 ? 35.882 5.998 -41.887 1.00 64.88 109 ASN A C 1
ATOM 800 O O . ASN A 1 109 ? 37.033 5.991 -42.319 1.00 64.88 109 ASN A O 1
ATOM 804 N N . SER A 1 110 ? 35.319 4.885 -41.413 1.00 60.25 110 SER A N 1
ATOM 805 C CA . SER A 1 110 ? 36.019 3.592 -41.343 1.00 60.25 110 SER A CA 1
ATOM 806 C C . SER A 1 110 ? 36.342 2.996 -42.723 1.00 60.25 110 SER A C 1
ATOM 808 O O . SER A 1 110 ? 37.123 2.053 -42.812 1.00 60.25 110 SER A O 1
ATOM 810 N N . GLY A 1 111 ? 35.770 3.549 -43.801 1.00 57.00 111 GLY A N 1
ATOM 811 C CA . GLY A 1 111 ? 36.040 3.162 -45.189 1.00 57.00 111 GLY A CA 1
ATOM 812 C C . GLY A 1 111 ? 36.926 4.125 -45.990 1.00 57.00 111 GLY A C 1
ATOM 813 O O . GLY A 1 111 ? 37.249 3.808 -47.129 1.00 57.00 111 GLY A O 1
ATOM 814 N N . SER A 1 112 ? 37.326 5.283 -45.449 1.00 55.91 112 SER A N 1
ATOM 815 C CA . SER A 1 112 ? 38.135 6.284 -46.177 1.00 55.91 112 SER A CA 1
ATOM 816 C C . SER A 1 112 ? 39.642 6.190 -45.909 1.00 55.91 112 SER A C 1
ATOM 818 O O . SER A 1 112 ? 40.420 6.963 -46.463 1.00 55.91 112 SER A O 1
ATOM 820 N N . ALA A 1 113 ? 40.088 5.192 -45.143 1.00 56.19 113 ALA A N 1
ATOM 821 C CA . ALA A 1 113 ? 41.498 4.822 -45.058 1.00 56.19 113 ALA A CA 1
ATOM 822 C C . ALA A 1 113 ? 41.870 3.807 -46.154 1.00 56.19 113 ALA A C 1
ATOM 824 O O . ALA A 1 113 ? 42.217 2.670 -45.848 1.00 56.19 113 ALA A O 1
ATOM 825 N N . GLN A 1 114 ? 41.779 4.207 -47.424 1.00 49.47 114 GLN A N 1
ATOM 826 C CA . GLN A 1 114 ? 42.508 3.586 -48.539 1.00 49.47 114 GLN A CA 1
ATOM 827 C C . GLN A 1 114 ? 42.411 4.481 -49.781 1.00 49.47 114 GLN A C 1
ATOM 829 O O . GLN A 1 114 ? 41.360 4.572 -50.416 1.00 49.47 114 GLN A O 1
ATOM 834 N N . GLY A 1 115 ? 43.528 5.135 -50.102 1.00 40.47 115 GLY A N 1
ATOM 835 C CA . GLY A 1 115 ? 43.713 6.005 -51.260 1.00 40.47 115 GLY A CA 1
ATOM 836 C C . GLY A 1 115 ? 44.820 7.009 -51.015 1.00 40.47 115 GLY A C 1
ATOM 837 O O . GLY A 1 115 ? 44.472 8.182 -50.780 1.00 40.47 115 GLY A O 1
#

Sequence (115 aa):
MANMGSTGTVNITKAMMDAAIKAVDDYQSQVTGINSELQSEIDGLIPSSFSGAAANGFKAFYDTSILPNVTDNLTKMLDSLKEICNTIKMQIPGDDQGVDDQLGQGNQNSGSAQG

Radius of gyration: 27.25 Å; chains: 1; bounding box: 67×16×80 Å

Secondary structure (DSSP, 8-state):
-------------HHHHHHHHHHHHHHHHHHHHHHHHHHHHHHHHHHHT--SHHHHHHHHHIIIIIHHIIIIIHHHHHHHHHHHHHHHHHHSPPTTS-S-HHHHHHHHHTT----

pLDDT: mean 78.45, std 15.98, range [37.53, 96.56]

Foldseek 3Di:
DDPPDPPPDPPDALVNLVVVLVVLVVVLVVLVVVLVVVVVVLVVVDPPPDHDPVSVVVVVCCVPPPNCCSHVVSNVVSVVSNVVSVVVSVPDDDPPPPDDVVVVVCVVCVPVPDD